Protein AF-A0A6G3R676-F1 (afdb_monomer)

Radius of gyration: 16.91 Å; Cα contacts (8 Å, |Δi|>4): 17; chains: 1; bounding box: 57×28×38 Å

Nearest PDB structures (foldseek):
  4eyy-assembly1_Q  TM=3.903E-01  e=5.951E+00  Legionella pneumophila str. Corby

Foldseek 3Di:
DDDDDDPLVVLVVVLVVLVPPPPDVDDPVSVVVSVVSVVVSLVSCCVPPVNVVVVVVVVVVVVVVVVVPDD

Mean predicted aligned error: 7.13 Å

Structure (mmCIF, N/CA/C/O backbone):
data_AF-A0A6G3R676-F1
#
_entry.id   AF-A0A6G3R676-F1
#
loop_
_atom_site.group_PDB
_atom_site.id
_atom_site.type_symbol
_atom_site.label_atom_id
_atom_site.label_alt_id
_atom_site.label_comp_id
_atom_site.label_asym_id
_atom_site.label_entity_id
_atom_site.label_seq_id
_atom_site.pdbx_PDB_ins_code
_atom_site.Cartn_x
_atom_site.Cartn_y
_atom_site.Cartn_z
_atom_site.occupancy
_atom_site.B_iso_or_equiv
_atom_site.auth_seq_id
_atom_site.auth_comp_id
_atom_site.auth_asym_id
_atom_site.auth_atom_id
_atom_site.pdbx_PDB_model_num
ATOM 1 N N . MET A 1 1 ? 27.183 -13.520 6.280 1.00 49.44 1 MET A N 1
ATOM 2 C CA . MET A 1 1 ? 26.105 -13.731 5.290 1.00 49.44 1 MET A CA 1
ATOM 3 C C . MET A 1 1 ? 25.265 -12.463 5.262 1.00 49.44 1 MET A C 1
ATOM 5 O O . MET A 1 1 ? 24.864 -12.025 6.331 1.00 49.44 1 MET A O 1
ATOM 9 N N . VAL A 1 2 ? 25.091 -11.821 4.105 1.00 63.03 2 VAL A N 1
ATOM 10 C CA . VAL A 1 2 ? 24.317 -10.570 3.980 1.00 63.03 2 VAL A CA 1
ATOM 11 C C . VAL A 1 2 ? 22.867 -10.935 3.671 1.00 63.03 2 VAL A C 1
ATOM 13 O O . VAL A 1 2 ? 22.614 -11.638 2.697 1.00 63.03 2 VAL A O 1
ATOM 16 N N . LEU A 1 3 ? 21.928 -10.504 4.514 1.00 68.25 3 LEU A N 1
ATOM 17 C CA . LEU A 1 3 ? 20.497 -10.704 4.293 1.00 68.25 3 LEU A CA 1
ATOM 18 C C . LEU A 1 3 ? 19.951 -9.521 3.482 1.00 68.25 3 LEU A C 1
ATOM 20 O O . LEU A 1 3 ? 19.801 -8.423 4.015 1.00 68.25 3 LEU A O 1
ATOM 24 N N . THR A 1 4 ? 19.659 -9.734 2.200 1.00 83.62 4 THR A N 1
ATOM 25 C CA . THR A 1 4 ? 19.020 -8.719 1.347 1.00 83.62 4 THR A CA 1
ATOM 26 C C . THR A 1 4 ? 17.505 -8.808 1.513 1.00 83.62 4 THR A C 1
ATOM 28 O O . THR A 1 4 ? 16.895 -9.807 1.139 1.00 83.62 4 THR A O 1
ATOM 31 N N . ILE A 1 5 ? 16.888 -7.773 2.086 1.00 84.94 5 ILE A N 1
ATOM 32 C CA . ILE A 1 5 ? 15.433 -7.702 2.280 1.00 84.94 5 ILE A CA 1
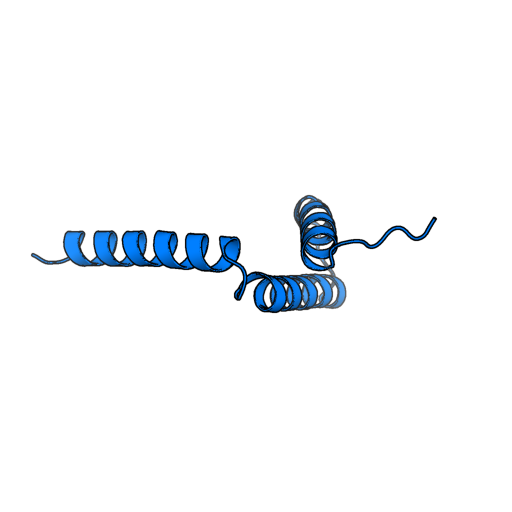ATOM 33 C C . ILE A 1 5 ? 14.799 -6.928 1.125 1.00 84.94 5 ILE A C 1
ATOM 35 O O . ILE A 1 5 ? 15.241 -5.834 0.778 1.00 84.94 5 ILE A O 1
ATOM 39 N N . ASN A 1 6 ? 13.722 -7.475 0.560 1.00 89.56 6 ASN A N 1
ATOM 40 C CA . ASN A 1 6 ? 12.901 -6.758 -0.406 1.00 89.56 6 ASN A CA 1
ATOM 41 C C . ASN A 1 6 ? 12.182 -5.585 0.289 1.00 89.56 6 ASN A C 1
ATOM 43 O O . ASN A 1 6 ? 11.380 -5.783 1.205 1.00 89.56 6 ASN A O 1
ATOM 47 N N . VAL A 1 7 ? 12.459 -4.363 -0.169 1.00 89.81 7 VAL A N 1
ATOM 48 C CA . VAL A 1 7 ? 11.902 -3.124 0.395 1.00 89.81 7 VAL A CA 1
ATOM 49 C C . VAL A 1 7 ? 10.373 -3.095 0.326 1.00 89.81 7 VAL A C 1
ATOM 51 O O . VAL A 1 7 ? 9.737 -2.631 1.270 1.00 89.81 7 VAL A O 1
ATOM 54 N N . ALA A 1 8 ? 9.767 -3.637 -0.735 1.00 90.19 8 ALA A N 1
ATOM 55 C CA . ALA A 1 8 ? 8.314 -3.716 -0.863 1.00 90.19 8 ALA A CA 1
ATOM 56 C C . ALA A 1 8 ? 7.708 -4.566 0.262 1.00 90.19 8 ALA A C 1
ATOM 58 O O . ALA A 1 8 ? 6.763 -4.145 0.924 1.00 90.19 8 ALA A O 1
ATOM 59 N N . VAL A 1 9 ? 8.301 -5.732 0.536 1.00 89.12 9 VAL A N 1
ATOM 60 C CA . VAL A 1 9 ? 7.849 -6.626 1.614 1.00 89.12 9 VAL A CA 1
ATOM 61 C C . VAL A 1 9 ? 8.015 -5.956 2.9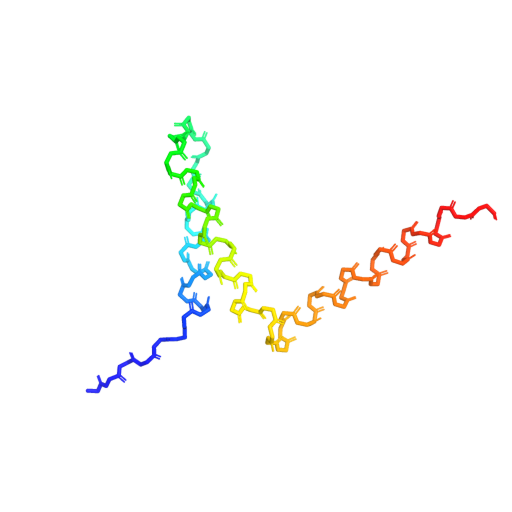76 1.00 89.12 9 VAL A C 1
ATOM 63 O O . VAL A 1 9 ? 7.109 -6.010 3.805 1.00 89.12 9 VAL A O 1
ATOM 66 N N . LEU A 1 10 ? 9.139 -5.272 3.200 1.00 92.38 10 LEU A N 1
ATOM 67 C CA . LEU A 1 10 ? 9.379 -4.544 4.444 1.00 92.38 10 LEU A CA 1
ATOM 68 C C . LEU A 1 10 ? 8.319 -3.456 4.680 1.00 92.38 10 LEU A C 1
ATOM 70 O O . LEU A 1 10 ? 7.741 -3.386 5.765 1.00 92.38 10 LEU A O 1
ATOM 74 N N . LEU A 1 11 ? 8.030 -2.640 3.664 1.00 92.56 11 LEU A N 1
ATOM 75 C CA . LEU A 1 11 ? 7.000 -1.604 3.740 1.00 92.56 11 LEU A CA 1
ATOM 76 C C . LEU A 1 11 ? 5.604 -2.197 3.963 1.00 92.56 11 LEU A C 1
ATOM 78 O O . LEU A 1 11 ? 4.855 -1.665 4.782 1.00 92.56 11 LEU A O 1
ATOM 82 N N . ALA A 1 12 ? 5.274 -3.319 3.314 1.00 90.88 12 ALA A N 1
ATOM 83 C CA . ALA A 1 12 ? 4.010 -4.022 3.535 1.00 90.88 12 ALA A CA 1
ATOM 84 C C . ALA A 1 12 ? 3.844 -4.446 5.001 1.00 90.88 12 ALA A C 1
ATOM 86 O O . ALA A 1 12 ? 2.795 -4.215 5.604 1.00 90.88 12 ALA A O 1
ATOM 87 N N . VAL A 1 13 ? 4.891 -5.025 5.597 1.00 93.88 13 VAL A N 1
ATOM 88 C CA . VAL A 1 13 ? 4.888 -5.446 7.004 1.00 93.88 13 VAL A CA 1
ATOM 89 C C . VAL A 1 13 ? 4.734 -4.240 7.933 1.00 93.88 13 VAL A C 1
ATOM 91 O O . VAL A 1 13 ? 3.903 -4.267 8.843 1.00 93.88 13 VAL A O 1
ATOM 94 N N . ILE A 1 14 ? 5.480 -3.159 7.687 1.00 93.19 14 ILE A N 1
ATOM 95 C CA . ILE A 1 14 ? 5.380 -1.915 8.464 1.00 93.19 14 ILE A CA 1
ATOM 96 C C . ILE A 1 14 ? 3.951 -1.357 8.406 1.00 93.19 14 ILE A C 1
ATOM 98 O O . ILE A 1 14 ? 3.362 -1.073 9.450 1.00 93.19 14 ILE A O 1
ATOM 102 N N . LEU A 1 15 ? 3.366 -1.250 7.209 1.00 93.06 15 LEU A N 1
ATOM 103 C CA . LEU A 1 15 ? 1.997 -0.767 7.017 1.00 93.06 15 LEU A CA 1
ATOM 104 C C . LEU A 1 15 ? 0.967 -1.664 7.701 1.00 93.06 15 LEU A C 1
ATOM 106 O O . LEU A 1 15 ? 0.060 -1.155 8.354 1.00 93.06 15 LEU A O 1
ATOM 110 N N . PHE A 1 16 ? 1.127 -2.985 7.630 1.00 94.12 16 PHE A N 1
ATOM 111 C CA . PHE A 1 16 ? 0.244 -3.927 8.311 1.00 94.12 16 PHE A CA 1
ATOM 112 C C . PHE A 1 16 ? 0.203 -3.684 9.825 1.00 94.12 16 PHE A C 1
ATOM 114 O O . PHE A 1 16 ? -0.878 -3.597 10.412 1.00 94.12 16 PHE A O 1
ATOM 121 N N . PHE A 1 17 ? 1.362 -3.507 10.465 1.00 93.88 17 PHE A N 1
ATOM 122 C CA . PHE A 1 17 ? 1.419 -3.185 11.893 1.00 93.88 17 PHE A CA 1
ATOM 123 C C . PHE A 1 17 ? 0.892 -1.777 12.201 1.00 93.88 17 PHE A C 1
ATOM 125 O O . PHE A 1 17 ? 0.180 -1.597 13.193 1.00 93.88 17 PHE A O 1
ATOM 132 N N . LEU A 1 18 ? 1.192 -0.788 11.351 1.00 87.88 18 LEU A N 1
ATOM 133 C CA . LEU A 1 18 ? 0.710 0.590 11.505 1.00 87.88 18 LEU A CA 1
ATOM 134 C C . LEU A 1 18 ? -0.817 0.686 11.446 1.00 87.88 18 LEU A C 1
ATOM 136 O O . LEU A 1 18 ? -1.402 1.429 12.240 1.00 87.88 18 LEU A O 1
ATOM 140 N N . LEU A 1 19 ? -1.442 -0.067 10.537 1.00 88.88 19 LEU A N 1
ATOM 141 C CA . LEU A 1 19 ? -2.891 -0.106 10.329 1.00 88.88 19 LEU A CA 1
ATOM 142 C C . LEU A 1 19 ? -3.617 -0.928 11.398 1.00 88.88 19 LEU A C 1
ATOM 144 O O . LEU A 1 19 ? -4.738 -0.594 11.769 1.00 88.88 19 LEU A O 1
ATOM 148 N N . ARG A 1 20 ? -2.984 -1.977 11.940 1.00 89.06 20 ARG A N 1
ATOM 149 C CA . ARG A 1 20 ? -3.553 -2.754 13.056 1.00 89.06 20 ARG A CA 1
ATOM 150 C C . ARG A 1 20 ? -3.560 -2.011 14.387 1.00 89.06 20 ARG A C 1
ATOM 152 O O . ARG A 1 20 ? -4.238 -2.441 15.323 1.00 89.06 20 ARG A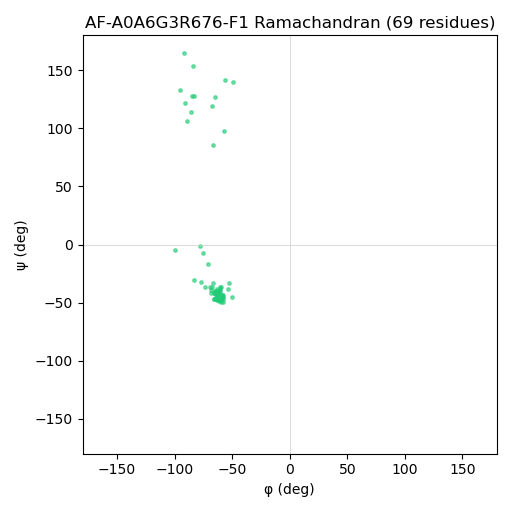 O 1
ATOM 159 N N . ARG A 1 21 ? -2.791 -0.929 14.516 1.00 81.62 21 ARG A N 1
ATOM 160 C CA . ARG A 1 21 ? -2.757 -0.136 15.745 1.00 81.62 21 ARG A CA 1
ATOM 161 C C . ARG A 1 21 ? -4.139 0.491 15.960 1.00 81.62 21 ARG A C 1
ATOM 163 O O . ARG A 1 21 ? -4.674 1.121 15.053 1.00 81.62 21 ARG A O 1
ATOM 170 N N . LYS A 1 22 ? -4.728 0.289 17.148 1.00 79.06 22 LYS A N 1
ATOM 171 C CA . LYS A 1 22 ? -6.076 0.788 17.478 1.00 79.06 22 LYS A CA 1
ATOM 172 C C . LYS A 1 22 ? -6.211 2.268 17.110 1.00 79.06 22 LYS A C 1
ATOM 174 O O . LYS A 1 22 ? -5.293 3.045 17.369 1.00 79.06 22 LYS A O 1
ATOM 179 N N . VAL A 1 23 ? -7.372 2.637 16.565 1.00 69.44 23 VAL A N 1
ATOM 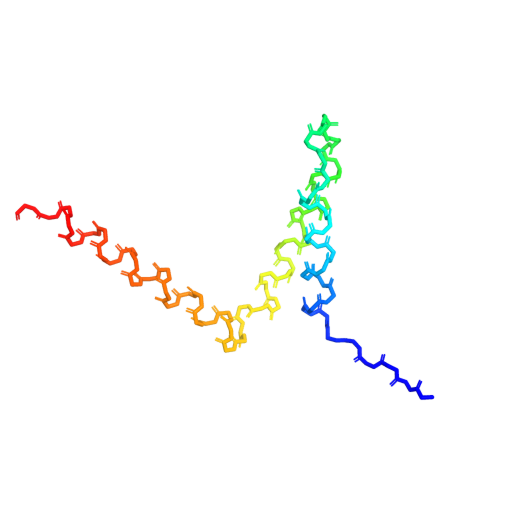180 C CA . VAL A 1 23 ? -7.725 4.020 16.218 1.00 69.44 23 VAL A CA 1
ATOM 181 C C . VAL A 1 23 ? -7.852 4.834 17.508 1.0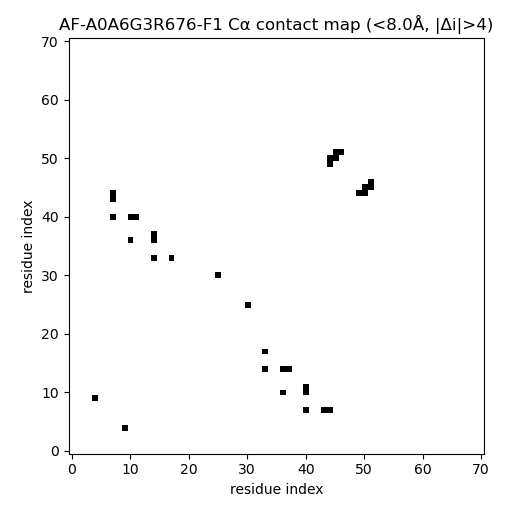0 69.44 23 VAL A C 1
ATOM 183 O O . VAL A 1 23 ? -8.912 4.931 18.114 1.00 69.44 23 VAL A O 1
ATOM 186 N N . GLN A 1 24 ? -6.723 5.347 17.979 1.00 76.56 24 GLN A N 1
ATOM 187 C CA . GLN A 1 24 ? -6.640 6.380 19.005 1.00 76.56 24 GLN A CA 1
ATOM 188 C C . GLN A 1 24 ? -6.597 7.741 18.303 1.00 76.56 24 GLN A C 1
ATOM 190 O O . GLN 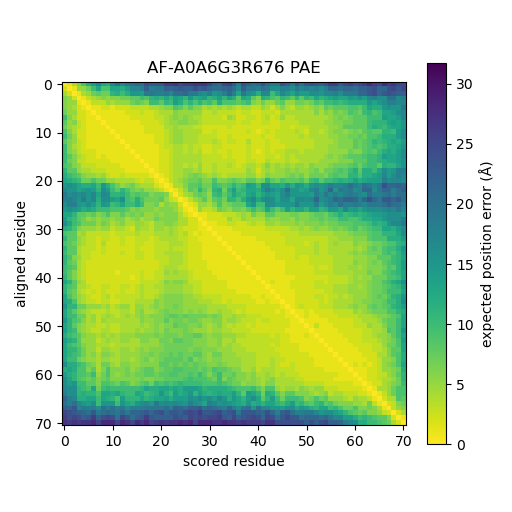A 1 24 ? -6.348 7.798 17.097 1.00 76.56 24 GLN A O 1
ATOM 195 N N . ALA A 1 25 ? -6.825 8.836 19.035 1.00 75.00 25 ALA A N 1
ATOM 196 C CA . ALA A 1 25 ? -6.611 10.181 18.506 1.00 75.00 25 ALA A CA 1
ATOM 197 C C . ALA A 1 25 ? -5.153 10.304 18.032 1.00 75.00 25 ALA A C 1
ATOM 199 O O . ALA A 1 25 ? -4.222 10.452 18.823 1.00 75.00 25 ALA A O 1
ATOM 200 N N . ARG A 1 26 ? -4.952 10.133 16.726 1.00 72.31 26 ARG A N 1
ATOM 201 C CA . ARG A 1 26 ? -3.636 10.044 16.113 1.00 72.31 26 ARG A CA 1
ATOM 202 C C . ARG A 1 26 ? -3.140 11.461 15.879 1.00 72.31 26 ARG A C 1
ATOM 204 O O . ARG A 1 26 ? -3.846 12.289 15.307 1.00 72.31 26 ARG A O 1
ATOM 211 N N . SER A 1 27 ? -1.930 11.753 16.350 1.00 79.75 27 SER A N 1
ATOM 212 C CA . SER A 1 27 ? -1.279 13.025 16.036 1.00 79.75 27 SER A CA 1
ATOM 213 C C . SER A 1 27 ? -1.184 13.181 14.516 1.00 79.75 27 SER A C 1
ATOM 215 O O . SER A 1 27 ? -0.897 12.208 13.812 1.00 79.75 27 SER A O 1
ATOM 217 N N . ARG A 1 28 ? -1.386 14.403 14.004 1.00 83.25 28 ARG A N 1
ATOM 218 C CA . ARG A 1 28 ? -1.286 14.705 12.562 1.00 83.25 28 ARG A CA 1
ATOM 219 C C . ARG A 1 28 ? 0.043 14.227 11.966 1.00 83.25 28 ARG A C 1
ATOM 221 O O . ARG A 1 28 ? 0.065 13.780 10.825 1.00 83.25 28 ARG A O 1
ATOM 228 N N . GLY A 1 29 ? 1.127 14.263 12.746 1.00 86.12 29 GLY A N 1
ATOM 229 C CA . GLY A 1 29 ? 2.432 13.749 12.323 1.00 86.12 29 GLY A CA 1
ATOM 230 C C . GLY A 1 29 ? 2.437 12.236 12.079 1.00 86.12 29 GLY A C 1
ATOM 231 O O . GLY A 1 29 ? 2.885 11.786 11.032 1.00 86.12 29 GLY A O 1
ATOM 232 N N . ASP A 1 30 ? 1.875 11.450 12.998 1.00 86.06 30 ASP A N 1
ATOM 233 C CA . ASP A 1 30 ? 1.808 9.981 12.883 1.00 86.06 30 ASP A CA 1
ATOM 234 C C . ASP A 1 30 ? 0.897 9.549 11.714 1.00 86.06 30 ASP A C 1
ATOM 236 O O . ASP A 1 30 ? 1.171 8.583 10.995 1.00 86.06 30 ASP A O 1
ATOM 240 N N . GLN A 1 31 ? -0.154 10.333 11.445 1.00 88.56 31 GLN A N 1
ATOM 241 C CA . GLN A 1 31 ? -0.988 10.143 10.261 1.00 88.56 31 GLN A CA 1
ATOM 242 C C . GLN A 1 31 ? -0.212 10.425 8.965 1.00 88.56 31 GLN A C 1
ATOM 244 O O . GLN A 1 31 ? -0.247 9.603 8.052 1.00 88.56 31 GLN A O 1
ATOM 249 N N . MET A 1 32 ? 0.529 11.535 8.894 1.00 92.25 32 MET A N 1
ATOM 250 C CA . MET A 1 32 ? 1.326 11.885 7.710 1.00 92.25 32 MET A CA 1
ATOM 251 C C . MET A 1 32 ? 2.431 10.865 7.421 1.00 92.25 32 MET A C 1
ATOM 253 O O . MET A 1 32 ? 2.643 10.524 6.261 1.00 92.25 32 MET A O 1
ATOM 257 N N . VAL A 1 33 ? 3.083 10.314 8.450 1.00 91.31 33 VAL A N 1
ATOM 258 C CA . VAL A 1 33 ? 4.073 9.234 8.283 1.00 91.31 33 VAL A CA 1
ATOM 259 C C . VAL A 1 33 ? 3.430 7.995 7.666 1.00 91.31 33 VAL A C 1
ATOM 261 O O . VAL A 1 33 ? 3.970 7.422 6.722 1.00 91.31 33 VAL A O 1
ATOM 264 N N . THR A 1 34 ? 2.252 7.601 8.154 1.00 91.88 34 THR A N 1
ATOM 265 C CA . THR A 1 34 ? 1.533 6.440 7.611 1.00 91.88 34 THR A CA 1
ATOM 266 C C . THR A 1 34 ? 1.143 6.666 6.147 1.00 91.88 34 THR A C 1
ATOM 268 O O . THR A 1 34 ? 1.331 5.776 5.321 1.00 91.88 34 THR A O 1
ATOM 271 N N . VAL A 1 35 ? 0.656 7.865 5.808 1.00 93.06 35 VAL A N 1
ATOM 272 C CA . VAL A 1 35 ? 0.314 8.238 4.425 1.00 93.06 35 VAL A CA 1
ATOM 273 C C . VAL A 1 35 ? 1.551 8.213 3.529 1.00 93.06 35 VAL A C 1
ATOM 275 O O . VAL A 1 35 ? 1.515 7.601 2.465 1.00 93.06 35 VAL A O 1
ATOM 278 N N . ALA A 1 36 ? 2.659 8.812 3.964 1.00 96.00 36 ALA A N 1
ATOM 279 C CA . ALA A 1 36 ? 3.903 8.821 3.201 1.00 96.00 36 ALA A CA 1
ATOM 280 C C . ALA A 1 36 ? 4.423 7.397 2.935 1.00 96.00 36 ALA A C 1
ATOM 282 O O . ALA A 1 36 ? 4.800 7.080 1.807 1.00 96.00 36 ALA A O 1
ATOM 283 N N . LEU A 1 37 ? 4.383 6.515 3.941 1.00 93.81 37 LEU A N 1
ATOM 284 C CA . LEU A 1 37 ? 4.761 5.106 3.791 1.00 93.81 37 LEU A CA 1
ATOM 285 C C . LEU A 1 37 ? 3.829 4.350 2.838 1.00 93.81 37 LEU A C 1
ATOM 287 O O . LEU A 1 37 ? 4.305 3.549 2.036 1.00 93.81 37 LEU A O 1
ATOM 291 N N . ALA A 1 38 ? 2.521 4.612 2.893 1.00 94.38 38 ALA A N 1
ATOM 292 C CA . ALA A 1 38 ? 1.546 3.994 1.998 1.00 94.38 38 ALA A CA 1
ATOM 293 C C . ALA A 1 38 ? 1.774 4.407 0.537 1.00 94.38 38 ALA A C 1
ATOM 295 O O . ALA A 1 38 ? 1.760 3.557 -0.353 1.00 94.38 38 ALA A O 1
ATOM 296 N N . VAL A 1 39 ? 2.057 5.691 0.296 1.00 95.62 39 VAL A N 1
ATOM 297 C CA . VAL A 1 39 ? 2.406 6.199 -1.038 1.00 95.62 39 VAL A CA 1
ATOM 298 C C . VAL A 1 39 ? 3.701 5.561 -1.536 1.00 95.62 39 VAL A C 1
ATOM 300 O O . VAL A 1 39 ? 3.733 5.046 -2.651 1.00 95.62 39 VAL A O 1
ATOM 303 N N . ALA A 1 40 ? 4.749 5.526 -0.709 1.00 96.12 40 ALA A N 1
ATOM 304 C CA . ALA A 1 40 ? 6.020 4.903 -1.075 1.00 96.12 40 ALA A CA 1
ATOM 305 C C . ALA A 1 40 ? 5.850 3.416 -1.426 1.00 96.12 40 ALA A C 1
ATOM 307 O O . ALA A 1 40 ? 6.377 2.950 -2.434 1.00 96.12 40 ALA A O 1
ATOM 308 N N . PHE A 1 41 ? 5.069 2.682 -0.631 1.00 95.25 41 PHE A N 1
ATOM 309 C CA . PHE A 1 41 ? 4.737 1.291 -0.916 1.00 95.25 41 PHE A CA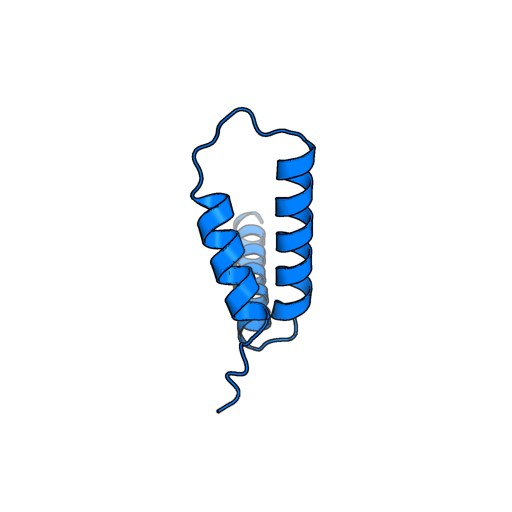 1
ATOM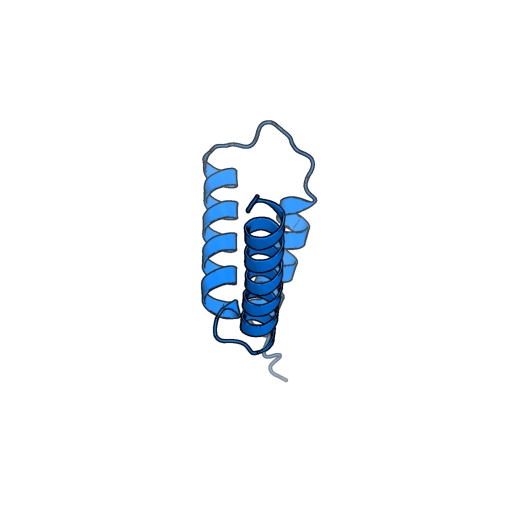 310 C C . PHE A 1 41 ? 4.021 1.141 -2.263 1.00 95.25 41 PHE A C 1
ATOM 312 O O . PHE A 1 41 ? 4.431 0.314 -3.075 1.00 95.25 41 PHE A O 1
ATOM 319 N N . GLY A 1 42 ? 3.010 1.973 -2.532 1.00 92.56 42 GLY A N 1
ATOM 320 C CA . GLY A 1 42 ? 2.293 1.976 -3.807 1.00 92.56 42 GLY A CA 1
ATOM 321 C C . GLY A 1 42 ? 3.213 2.213 -5.006 1.00 92.56 42 GLY A C 1
ATOM 322 O O . GLY A 1 42 ? 3.148 1.464 -5.974 1.00 92.56 42 GLY A O 1
ATOM 323 N N . VAL A 1 43 ? 4.122 3.190 -4.923 1.00 95.31 43 VAL A N 1
ATOM 324 C CA . VAL A 1 43 ? 5.090 3.499 -5.994 1.00 95.31 43 VAL A CA 1
ATOM 325 C C . VAL A 1 43 ? 6.021 2.320 -6.280 1.00 95.31 43 VAL A C 1
ATOM 327 O O . VAL A 1 43 ? 6.307 2.030 -7.438 1.00 95.31 43 VAL A O 1
ATOM 330 N N . VAL A 1 44 ? 6.478 1.621 -5.238 1.00 93.88 44 VAL A N 1
ATOM 331 C CA . VAL A 1 44 ? 7.371 0.463 -5.391 1.00 93.88 44 VAL A CA 1
ATOM 332 C C . VAL A 1 44 ? 6.626 -0.761 -5.929 1.00 93.88 44 VAL A C 1
ATOM 334 O O . VAL A 1 44 ? 7.188 -1.520 -6.715 1.00 93.88 44 VAL A O 1
ATOM 337 N N . VAL A 1 45 ? 5.373 -0.973 -5.518 1.00 93.25 45 VAL A N 1
ATOM 338 C CA . VAL A 1 45 ? 4.591 -2.159 -5.901 1.00 93.25 45 VAL A CA 1
ATOM 339 C C . VAL A 1 45 ? 3.919 -2.010 -7.264 1.00 93.25 45 VAL A C 1
ATOM 341 O O . VAL A 1 45 ? 3.781 -3.007 -7.965 1.00 93.25 45 VAL A O 1
ATOM 344 N N . ALA A 1 46 ? 3.543 -0.802 -7.686 1.00 91.00 46 ALA A N 1
ATOM 345 C CA . ALA A 1 46 ? 2.850 -0.561 -8.955 1.00 91.00 46 ALA A CA 1
ATOM 346 C C . ALA A 1 46 ? 3.507 -1.199 -10.204 1.00 91.00 46 ALA A C 1
ATOM 348 O O . ALA A 1 46 ? 2.784 -1.813 -10.989 1.00 91.00 46 ALA A O 1
ATOM 349 N N . PRO A 1 47 ? 4.838 -1.123 -10.418 1.00 91.81 47 PRO A N 1
ATOM 350 C CA . PRO A 1 47 ? 5.477 -1.749 -11.580 1.00 91.81 47 PRO A CA 1
ATOM 351 C C . PRO A 1 47 ? 5.671 -3.270 -11.450 1.00 91.81 47 PRO A C 1
ATOM 353 O O . PRO A 1 47 ? 6.212 -3.884 -12.363 1.00 91.81 47 PRO A O 1
ATOM 356 N N . THR A 1 48 ? 5.283 -3.892 -10.332 1.00 92.62 48 THR A N 1
ATOM 357 C CA . THR A 1 48 ? 5.410 -5.346 -10.140 1.00 92.62 48 THR A CA 1
ATOM 358 C C . THR A 1 48 ? 4.226 -6.092 -10.753 1.00 92.62 48 THR A C 1
ATOM 360 O O . THR A 1 48 ? 3.117 -5.559 -10.794 1.00 92.62 48 THR A O 1
ATOM 363 N N . ASP A 1 49 ? 4.424 -7.355 -11.142 1.00 91.44 49 ASP A N 1
ATOM 364 C CA . ASP A 1 49 ? 3.346 -8.216 -11.665 1.00 91.44 49 ASP A CA 1
ATOM 365 C C . ASP A 1 49 ? 2.147 -8.281 -10.710 1.00 91.44 49 ASP A C 1
ATOM 367 O O . ASP A 1 49 ? 0.987 -8.235 -11.122 1.00 91.44 49 ASP A O 1
ATOM 371 N N . PHE A 1 50 ? 2.426 -8.313 -9.404 1.00 88.94 50 PHE A N 1
ATOM 372 C CA . PHE A 1 50 ? 1.398 -8.260 -8.373 1.00 88.94 50 PHE A CA 1
ATOM 373 C C . PHE A 1 50 ? 0.630 -6.930 -8.393 1.00 88.94 50 PHE A C 1
ATOM 375 O O . PHE A 1 50 ? -0.601 -6.936 -8.388 1.00 88.94 50 PHE A O 1
ATOM 382 N N . GLY A 1 51 ? 1.328 -5.793 -8.471 1.00 89.12 51 GLY A N 1
ATOM 383 C CA . GLY A 1 51 ? 0.697 -4.474 -8.581 1.00 89.12 51 GLY A CA 1
ATOM 384 C C . GLY A 1 51 ? -0.205 -4.354 -9.810 1.00 89.12 51 GLY A C 1
ATOM 385 O O . GLY A 1 51 ? -1.344 -3.903 -9.694 1.00 89.12 51 GLY A O 1
ATOM 386 N N . GLN A 1 52 ? 0.259 -4.842 -10.961 1.00 93.94 52 GLN A N 1
ATOM 387 C CA . GLN A 1 52 ? -0.523 -4.873 -12.200 1.00 93.94 52 GLN A CA 1
ATOM 388 C C . GLN A 1 52 ? -1.756 -5.779 -12.087 1.00 93.94 52 GLN A C 1
ATOM 390 O O . GLN A 1 52 ? -2.840 -5.405 -12.529 1.00 93.94 52 GLN A O 1
ATOM 395 N N . SER A 1 53 ? -1.630 -6.939 -11.434 1.00 92.56 53 SER A N 1
ATOM 396 C CA . SER A 1 53 ? -2.768 -7.841 -11.213 1.00 92.56 53 SER A CA 1
ATOM 397 C C . SER A 1 53 ? -3.892 -7.187 -10.397 1.00 92.56 53 SER A C 1
ATOM 399 O O . SER A 1 53 ? -5.065 -7.337 -10.742 1.00 92.56 53 SER A O 1
ATOM 401 N N . ILE A 1 54 ? -3.544 -6.397 -9.371 1.00 92.50 54 ILE A N 1
ATOM 402 C CA . ILE A 1 54 ? -4.516 -5.634 -8.576 1.00 92.50 54 ILE A CA 1
ATOM 403 C C . ILE A 1 54 ? -5.187 -4.564 -9.436 1.00 92.50 54 ILE A C 1
ATOM 405 O O . ILE A 1 54 ? -6.409 -4.446 -9.402 1.00 92.50 54 ILE A O 1
ATOM 409 N N . LEU A 1 55 ? -4.413 -3.798 -10.213 1.00 92.19 55 LEU A N 1
ATOM 410 C CA . LEU A 1 55 ? -4.960 -2.761 -11.094 1.00 92.19 55 LEU A CA 1
ATOM 411 C C . LEU A 1 55 ? -5.957 -3.341 -12.102 1.00 92.19 55 LEU A C 1
ATOM 413 O O . LEU A 1 55 ? -7.046 -2.794 -12.260 1.00 92.19 55 LEU A O 1
ATOM 417 N N . ASN A 1 56 ? -5.631 -4.481 -12.711 1.00 94.00 56 ASN A N 1
ATOM 418 C CA . ASN A 1 56 ? -6.519 -5.166 -13.648 1.00 94.00 56 ASN A CA 1
ATOM 419 C C . ASN A 1 56 ? -7.812 -5.642 -12.975 1.00 94.00 56 ASN A C 1
ATOM 421 O O . ASN A 1 56 ? -8.893 -5.459 -13.530 1.00 94.00 56 ASN A O 1
ATOM 425 N N . ALA A 1 57 ? -7.721 -6.215 -11.771 1.00 93.88 57 ALA A N 1
ATOM 426 C CA . ALA A 1 57 ? -8.897 -6.645 -11.019 1.00 93.88 57 ALA A CA 1
ATOM 427 C C . ALA A 1 57 ? -9.812 -5.461 -10.668 1.00 93.88 57 ALA A C 1
ATOM 429 O O . ALA A 1 57 ? -11.025 -5.542 -10.840 1.00 93.88 57 ALA A O 1
ATOM 430 N N . VAL A 1 58 ? -9.238 -4.341 -10.218 1.00 94.12 58 VAL A N 1
ATOM 431 C CA . VAL A 1 58 ? -10.002 -3.120 -9.919 1.00 94.12 58 VAL A CA 1
ATOM 432 C C . VAL A 1 58 ? -10.633 -2.534 -11.186 1.00 94.12 58 VAL A C 1
ATOM 434 O O . VAL A 1 58 ? -11.787 -2.116 -11.135 1.00 94.12 58 VAL A O 1
ATOM 437 N N . GLY A 1 59 ? -9.922 -2.544 -12.319 1.00 93.88 59 GLY A N 1
ATOM 438 C CA . GLY A 1 59 ? -10.451 -2.109 -13.615 1.00 93.88 59 GLY A CA 1
ATOM 439 C C . GLY A 1 59 ? -11.671 -2.920 -14.054 1.00 93.88 59 GLY A C 1
ATOM 440 O O . GLY A 1 59 ? -12.717 -2.342 -14.329 1.00 93.88 59 GLY A O 1
ATOM 441 N N . GLN A 1 60 ? -11.583 -4.252 -13.999 1.00 93.25 60 GLN A N 1
ATOM 442 C CA . GLN A 1 60 ? -12.703 -5.145 -14.334 1.00 93.25 60 GLN A CA 1
ATOM 443 C C . GLN A 1 60 ? -13.923 -4.921 -13.430 1.00 93.25 60 GLN A C 1
ATOM 445 O O . GLN A 1 60 ? -15.062 -4.954 -13.890 1.00 93.25 60 GLN A O 1
ATOM 450 N N . LEU A 1 61 ? -13.702 -4.667 -12.136 1.00 93.44 61 LEU A N 1
ATOM 451 C CA . LEU A 1 61 ? -14.787 -4.335 -11.210 1.00 93.44 61 LEU A CA 1
ATOM 452 C C . LEU A 1 61 ? -15.439 -2.989 -11.556 1.00 93.44 61 LEU A C 1
ATOM 454 O O . LEU A 1 61 ? -16.661 -2.872 -11.492 1.00 93.44 61 LEU A O 1
ATOM 458 N N . ALA A 1 62 ? -14.646 -1.983 -11.928 1.00 92.62 62 ALA A N 1
ATOM 459 C CA . ALA A 1 62 ? -15.155 -0.671 -12.322 1.00 92.62 62 ALA A CA 1
ATOM 460 C C . ALA A 1 62 ? -15.972 -0.733 -13.625 1.00 92.62 62 ALA A C 1
ATOM 462 O O . ALA A 1 62 ? -17.040 -0.123 -13.706 1.00 92.62 62 ALA A O 1
ATOM 463 N N . GLU A 1 63 ? -15.509 -1.503 -14.611 1.00 90.88 63 GLU A N 1
ATOM 464 C CA . GLU A 1 63 ? -16.239 -1.774 -15.855 1.00 90.88 63 GLU A CA 1
ATOM 465 C C . GLU A 1 63 ? -17.568 -2.486 -15.566 1.00 90.88 63 GLU A C 1
ATOM 467 O O . GLU A 1 63 ? -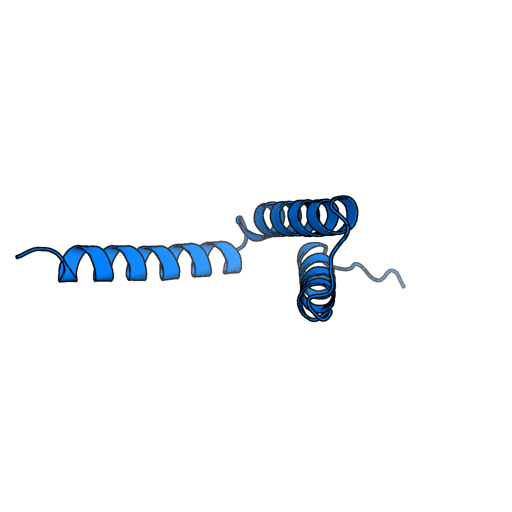18.622 -2.000 -15.968 1.00 90.88 63 GLU A O 1
ATOM 472 N N . GLY A 1 64 ? -17.554 -3.545 -14.748 1.00 87.62 64 GLY A N 1
ATOM 473 C CA . GLY A 1 64 ? -18.773 -4.274 -14.381 1.00 87.62 64 GLY A CA 1
ATOM 474 C C . GLY A 1 64 ? -19.823 -3.424 -13.649 1.00 87.62 64 GLY A C 1
ATOM 475 O O . GLY A 1 64 ? -21.022 -3.587 -13.884 1.00 87.62 64 GLY A O 1
ATOM 476 N N . ILE A 1 65 ? -19.403 -2.492 -12.784 1.00 87.56 65 ILE A N 1
ATOM 477 C CA . ILE A 1 65 ? -20.313 -1.540 -12.113 1.00 87.56 65 ILE A CA 1
ATOM 478 C C . ILE A 1 65 ? -20.882 -0.521 -13.111 1.00 87.56 65 ILE A C 1
ATOM 480 O O . ILE A 1 65 ? -22.044 -0.136 -13.005 1.00 87.56 65 ILE A O 1
ATOM 484 N N . THR A 1 66 ? -20.078 -0.087 -14.082 1.00 83.31 66 THR A N 1
ATOM 485 C CA . THR A 1 66 ? -20.508 0.876 -15.106 1.00 83.31 66 THR A CA 1
ATOM 486 C C . THR A 1 66 ? -21.542 0.257 -16.050 1.00 83.31 66 THR A C 1
ATOM 488 O O . THR A 1 66 ? -22.562 0.884 -16.337 1.00 83.31 66 THR A O 1
ATOM 491 N N . ASP A 1 67 ? -21.336 -0.998 -16.454 1.00 74.38 67 ASP A N 1
ATOM 492 C CA . ASP A 1 67 ? -22.264 -1.728 -17.325 1.00 74.38 67 ASP A CA 1
ATOM 493 C C . ASP A 1 67 ? -23.597 -2.041 -16.631 1.00 74.38 67 ASP A C 1
ATOM 495 O O . ASP A 1 67 ? -24.657 -1.942 -17.244 1.00 74.38 67 ASP A O 1
ATOM 499 N N . SER A 1 68 ? -23.575 -2.349 -15.331 1.00 70.44 68 SER A N 1
ATOM 500 C CA . SER A 1 68 ? -24.797 -2.598 -14.546 1.00 70.44 68 SER A CA 1
ATOM 501 C C . SER A 1 68 ? -25.591 -1.330 -14.193 1.00 70.44 68 SER A C 1
ATOM 503 O O . SER A 1 68 ? -26.708 -1.432 -13.683 1.00 70.44 68 SER A O 1
ATOM 505 N N . GLY A 1 69 ? -25.045 -0.144 -14.487 1.00 59.72 69 GLY A N 1
ATOM 506 C CA . GLY A 1 69 ? -25.713 1.152 -14.354 1.00 59.72 69 GLY A CA 1
ATOM 507 C C . GLY A 1 69 ? -26.275 1.737 -15.658 1.00 59.72 69 GLY A C 1
ATOM 508 O O . GLY A 1 69 ? -26.916 2.788 -15.593 1.00 59.72 69 GLY A O 1
ATOM 509 N N . SER A 1 70 ? -26.051 1.108 -16.821 1.00 56.41 70 SER A N 1
ATOM 510 C CA . SER A 1 70 ? -26.666 1.541 -18.088 1.00 56.41 70 SER A CA 1
ATOM 511 C C . SER A 1 70 ? -28.079 0.945 -18.249 1.00 56.41 70 SER A C 1
ATOM 513 O O . SER A 1 70 ? -28.223 -0.267 -18.090 1.00 56.41 70 SER A O 1
ATOM 515 N N . PRO A 1 71 ? -29.119 1.764 -18.521 1.00 56.88 71 PRO A N 1
ATOM 516 C CA . PRO A 1 71 ? -30.489 1.304 -18.775 1.00 56.88 71 PRO A CA 1
ATOM 517 C C . PRO A 1 71 ? -30.666 0.598 -20.126 1.00 56.88 71 PRO A C 1
ATOM 519 O O . PRO A 1 71 ? -29.891 0.892 -21.066 1.00 56.88 71 PRO A O 1
#

Solvent-accessible surface area (backbone atoms only — not comparable to full-atom values): 4281 Å² total; per-residue (Å²): 135,87,85,85,74,60,63,57,59,52,43,50,54,52,48,53,57,62,68,68,48,76,94,59,96,69,53,71,65,62,51,49,52,52,52,52,51,50,52,52,38,47,66,64,36,48,85,35,74,66,35,45,51,52,52,52,53,53,47,52,52,52,50,54,55,52,59,74,68,59,134

Secondary structure (DSSP, 8-state):
------HHHHHHHHHHHHHHS------HHHHHHHHHHHHHHHHHHTTSHHHHHHHHHHHHHHHHHHHTT--

pLDDT: mean 86.6, std 10.55, range [49.44, 96.12]

Sequence (71 aa):
MVLTINVAVLLAVILFFLLRRKVQARSRGDQMVTVALAVAFGVVVAPTDFGQSILNAVGQLAEGITDSGSP